Protein AF-A0A554LKV4-F1 (afdb_monomer_lite)

Radius of gyration: 14.92 Å; chains: 1; bounding box: 38×39×37 Å

pLDDT: mean 84.73, std 14.71, range [45.0, 98.06]

Sequence (125 aa):
IDLHVGLGTFLPVTEENLSKNKLHYENFSVSKKTIEKILETKKNGGRIIAVGTTTVRALESSAEKILSNKNSDIHSKTEIFIQPGFEFKIVDGLITNFHLPKSSLMMLVAAFLQFKGEKDGQKNC

InterPro domains:
  IPR003699 S-adenosylmethionine:tRNA ribosyltransferase-isomerase, QueA [PF02547] (1-114)
  IPR003699 S-adenosylmethionine:tRNA ribosyltransferase-isomerase, QueA [PTHR30307] (1-114)
  IPR036100 S-adenosylmethionine:tRNA ribosyltransferase-isomerase, QueA superfamily [SSF111337] (1-116)
  IPR042118 QueA, domain 1 [G3DSA:3.40.1780.10] (1-124)

Secondary structure (DSSP, 8-state):
-EEE--GGGGSPPPHHHHHTT-PPPEEEEE-HHHHHHHHHHHHTT---EEESHHHHHHHHHTHHHHHTT-SS-EEEEE-----TT---SS-SEEE-----TT-HHHHHHHHHHHHHHHHHHHHT-

Foldseek 3Di:
DAKDDDPQVPDDQDPVCVVVLWHGKIKDKDFLVNLVVLVVCVVVVHFAEAEEPVSQQVCQVCVVVSVVNPNGMDIDIGRHQAAAPDDRRRHPHYHYDDDDPPDSVVRNVVNNVNNVVVVVVVVVD

Structure (mmCIF, N/CA/C/O backbone):
data_AF-A0A554LKV4-F1
#
_entry.id   AF-A0A554LKV4-F1
#
loop_
_atom_site.group_PDB
_atom_site.id
_atom_site.type_symbol
_atom_site.label_atom_id
_atom_site.label_alt_id
_atom_site.label_comp_id
_atom_site.label_asym_id
_atom_site.label_entity_id
_atom_site.label_seq_id
_atom_site.pdbx_PDB_ins_code
_atom_site.Cartn_x
_atom_site.Cartn_y
_atom_site.Cartn_z
_atom_site.occupancy
_atom_site.B_iso_or_equiv
_atom_site.auth_seq_id
_atom_site.auth_comp_id
_atom_site.auth_asym_id
_atom_site.auth_atom_id
_atom_site.pdbx_PDB_model_num
ATOM 1 N N . ILE A 1 1 ? -3.994 9.942 1.694 1.00 80.25 1 ILE A N 1
ATOM 2 C CA . ILE A 1 1 ? -2.626 9.383 1.744 1.00 80.25 1 ILE A CA 1
ATOM 3 C C . ILE A 1 1 ? -1.819 10.340 0.935 1.00 80.25 1 ILE A C 1
ATOM 5 O O . ILE A 1 1 ? -2.166 10.544 -0.223 1.00 80.25 1 ILE A O 1
ATOM 9 N N . ASP A 1 2 ? -0.822 10.935 1.562 1.00 85.19 2 ASP A N 1
ATOM 10 C CA . ASP A 1 2 ? -0.067 11.997 0.928 1.00 85.19 2 ASP A CA 1
ATOM 11 C C . ASP A 1 2 ? 1.334 11.476 0.657 1.00 85.19 2 ASP A C 1
ATOM 13 O O . ASP A 1 2 ? 1.971 10.855 1.511 1.00 85.19 2 ASP A O 1
ATOM 17 N N . LEU A 1 3 ? 1.784 11.666 -0.577 1.00 75.25 3 LEU A N 1
ATOM 18 C CA . LEU A 1 3 ? 3.117 11.288 -1.006 1.00 75.25 3 LEU A CA 1
ATOM 19 C C . LEU A 1 3 ? 4.011 12.519 -0.916 1.00 75.25 3 LEU A C 1
ATOM 21 O O . LEU A 1 3 ? 3.780 13.519 -1.592 1.00 75.25 3 LEU A O 1
ATOM 25 N N . HIS A 1 4 ? 5.054 12.426 -0.105 1.00 68.75 4 HIS A N 1
ATOM 26 C CA . HIS A 1 4 ? 6.115 13.416 -0.048 1.00 68.75 4 HIS A CA 1
ATOM 27 C C . HIS A 1 4 ? 7.237 12.951 -0.976 1.00 68.75 4 HIS A C 1
ATOM 29 O O . HIS A 1 4 ? 8.124 12.182 -0.599 1.00 68.75 4 HIS A O 1
ATOM 35 N N . VAL A 1 5 ? 7.164 13.389 -2.230 1.00 57.31 5 VAL A N 1
ATOM 36 C CA . VAL A 1 5 ? 8.181 13.066 -3.231 1.00 57.31 5 VAL A CA 1
ATOM 37 C C . VAL A 1 5 ? 9.494 13.779 -2.903 1.00 57.31 5 VAL A C 1
ATOM 39 O O . VAL A 1 5 ? 9.521 14.980 -2.643 1.00 57.31 5 VAL A O 1
ATOM 42 N N . GLY A 1 6 ? 10.586 13.015 -2.879 1.00 54.69 6 GLY A N 1
ATOM 43 C CA . GLY A 1 6 ? 11.951 13.541 -2.833 1.00 54.69 6 GLY A CA 1
ATOM 44 C C . GLY A 1 6 ? 12.582 13.492 -4.225 1.00 54.69 6 GLY A C 1
ATOM 45 O O . GLY A 1 6 ? 12.026 12.891 -5.141 1.00 54.69 6 GLY A O 1
ATOM 46 N N . LEU A 1 7 ? 13.778 14.063 -4.394 1.00 50.22 7 LEU A N 1
ATOM 47 C CA . LEU A 1 7 ? 14.495 14.070 -5.685 1.00 50.22 7 LEU A CA 1
ATOM 48 C C . LEU A 1 7 ? 14.690 12.661 -6.293 1.00 50.22 7 LEU A C 1
ATOM 50 O O . LEU A 1 7 ? 14.770 12.522 -7.509 1.00 50.22 7 LEU A O 1
ATOM 54 N N . GLY A 1 8 ? 14.709 11.611 -5.463 1.00 52.03 8 GLY A N 1
ATOM 55 C CA . GLY A 1 8 ? 14.848 10.217 -5.897 1.00 52.03 8 GLY A CA 1
ATOM 56 C C . GLY A 1 8 ? 13.624 9.610 -6.593 1.00 52.03 8 GLY A C 1
ATOM 57 O O . GLY A 1 8 ? 13.760 8.573 -7.232 1.00 52.03 8 GLY A O 1
ATOM 58 N N . THR A 1 9 ? 12.443 10.232 -6.512 1.00 50.00 9 THR A N 1
ATOM 59 C CA . THR A 1 9 ? 11.204 9.700 -7.113 1.00 50.00 9 THR A CA 1
ATOM 60 C C . THR A 1 9 ? 11.203 9.778 -8.649 1.00 50.00 9 THR A C 1
ATOM 62 O O . THR A 1 9 ? 10.470 9.039 -9.298 1.00 50.00 9 THR A O 1
ATOM 65 N N . PHE A 1 10 ? 12.052 10.623 -9.243 1.00 54.34 10 PHE A N 1
ATOM 66 C CA . PHE A 1 10 ? 12.185 10.767 -10.700 1.00 54.34 10 PHE A CA 1
ATOM 67 C C . PHE A 1 10 ? 13.381 10.013 -11.288 1.00 54.34 10 PHE A C 1
ATOM 69 O O . PHE A 1 10 ? 13.627 10.095 -12.491 1.00 54.34 10 PHE A O 1
ATOM 76 N N . LEU A 1 11 ? 14.147 9.301 -10.457 1.00 56.09 11 LEU A N 1
ATOM 77 C CA . LEU A 1 11 ? 15.281 8.533 -10.948 1.00 56.09 11 LEU A CA 1
ATOM 78 C C . LEU A 1 11 ? 14.782 7.288 -11.701 1.00 56.09 11 LEU A C 1
ATOM 80 O O . LEU A 1 11 ? 13.885 6.591 -11.213 1.00 56.09 11 LEU A O 1
ATOM 84 N N . PRO A 1 12 ? 15.330 7.004 -12.895 1.00 54.59 12 PRO A N 1
ATOM 85 C CA . PRO A 1 12 ? 14.959 5.821 -13.654 1.00 54.59 12 PRO A CA 1
ATOM 86 C C . PRO A 1 12 ? 15.335 4.556 -12.878 1.00 54.59 12 PRO A C 1
ATOM 88 O O . PRO A 1 12 ? 16.409 4.469 -12.286 1.00 54.59 12 PRO A O 1
ATOM 91 N N . VAL A 1 13 ? 14.455 3.555 -12.914 1.00 60.25 13 VAL A N 1
ATOM 92 C CA . VAL A 1 13 ? 14.740 2.234 -12.342 1.00 60.25 13 VAL A CA 1
ATOM 93 C C . VAL A 1 13 ? 15.905 1.609 -13.110 1.00 60.25 13 VAL A C 1
ATOM 95 O O . VAL A 1 13 ? 15.821 1.432 -14.323 1.00 60.25 13 VAL A O 1
ATOM 98 N N . THR A 1 14 ? 16.980 1.267 -12.402 1.00 63.03 14 THR A N 1
ATOM 99 C CA . THR A 1 14 ? 18.166 0.621 -12.985 1.00 63.03 14 THR A CA 1
ATOM 100 C C . THR A 1 14 ? 18.077 -0.909 -12.898 1.00 63.03 14 THR A C 1
ATOM 102 O O . THR A 1 14 ? 17.342 -1.453 -12.069 1.00 63.03 14 THR A O 1
ATOM 105 N N . GLU A 1 15 ? 18.858 -1.638 -13.705 1.00 60.00 15 GLU A N 1
ATOM 106 C CA . GLU A 1 15 ? 19.007 -3.102 -13.562 1.00 60.00 15 GLU A CA 1
ATOM 107 C C . GLU A 1 15 ? 19.516 -3.500 -12.164 1.00 60.00 15 GLU A C 1
ATOM 109 O O . GLU A 1 15 ? 19.153 -4.547 -11.621 1.00 60.00 15 GLU A O 1
ATOM 114 N N . GLU A 1 16 ? 20.295 -2.628 -11.523 1.00 56.97 16 GLU A N 1
ATOM 115 C CA . GLU A 1 16 ? 20.756 -2.811 -10.148 1.00 56.97 16 GLU A CA 1
ATOM 116 C C . GLU A 1 16 ? 19.595 -2.739 -9.135 1.00 56.97 16 GLU A C 1
ATOM 118 O O . GLU A 1 16 ? 19.551 -3.511 -8.176 1.00 56.97 16 GLU A O 1
ATOM 123 N N . ASN A 1 17 ? 18.601 -1.870 -9.363 1.00 58.88 17 ASN A N 1
ATOM 124 C CA . ASN A 1 17 ? 17.395 -1.797 -8.527 1.00 58.88 17 ASN A CA 1
ATOM 125 C C . ASN A 1 17 ? 16.540 -3.064 -8.631 1.00 58.88 17 ASN A C 1
ATOM 127 O O . ASN A 1 17 ? 15.997 -3.526 -7.623 1.00 58.88 17 ASN A O 1
ATOM 131 N N . LEU A 1 18 ? 16.434 -3.620 -9.841 1.00 62.34 18 LEU A N 1
ATOM 132 C CA . LEU A 1 18 ? 15.689 -4.849 -10.109 1.00 62.34 18 LEU A CA 1
ATOM 133 C C . LEU A 1 18 ? 16.394 -6.067 -9.501 1.00 62.34 18 LEU A C 1
ATOM 135 O O . LEU A 1 18 ? 15.757 -6.851 -8.807 1.00 62.34 18 LEU A O 1
ATOM 139 N N . SER A 1 19 ? 17.712 -6.191 -9.677 1.00 59.97 19 SER A N 1
ATOM 140 C CA . SER A 1 19 ? 18.492 -7.301 -9.104 1.00 59.97 19 SER A CA 1
ATOM 141 C C . SER A 1 19 ? 18.542 -7.282 -7.572 1.00 59.97 19 SER A C 1
ATOM 143 O O . SER A 1 19 ? 18.583 -8.340 -6.945 1.00 59.97 19 SER A O 1
ATOM 145 N N . LYS A 1 20 ? 18.490 -6.097 -6.948 1.00 60.88 20 LYS A N 1
ATOM 146 C CA . LYS A 1 20 ? 18.471 -5.943 -5.483 1.00 60.88 20 LYS A CA 1
ATOM 147 C C . LYS A 1 20 ? 17.069 -5.928 -4.870 1.00 60.88 20 LYS A C 1
ATOM 149 O O . LYS A 1 20 ? 16.971 -5.794 -3.651 1.00 60.88 20 LYS A O 1
ATOM 154 N N . ASN A 1 21 ? 16.001 -6.039 -5.669 1.00 64.94 21 ASN A N 1
ATOM 155 C CA . ASN A 1 21 ? 14.609 -5.902 -5.218 1.00 64.94 21 ASN A CA 1
ATOM 156 C C . ASN A 1 21 ? 14.374 -4.626 -4.383 1.00 64.94 21 ASN A C 1
ATOM 158 O O . ASN A 1 21 ? 13.671 -4.652 -3.372 1.00 64.94 21 ASN A O 1
ATOM 162 N N . LYS A 1 22 ? 14.999 -3.503 -4.762 1.00 62.28 22 LYS A N 1
ATOM 163 C CA . LYS A 1 22 ? 14.883 -2.228 -4.037 1.00 62.28 22 LYS A CA 1
ATOM 164 C C . LYS A 1 22 ? 14.619 -1.081 -4.994 1.00 62.28 22 LYS A C 1
ATOM 166 O O . LYS A 1 22 ? 15.463 -0.728 -5.816 1.00 62.28 22 LYS A O 1
ATOM 171 N N . LEU A 1 23 ? 13.454 -0.466 -4.830 1.00 68.00 23 LEU A N 1
ATOM 172 C CA . LEU A 1 23 ? 13.095 0.781 -5.500 1.00 68.00 23 LEU A CA 1
ATOM 173 C C . LEU A 1 23 ? 13.613 1.986 -4.711 1.00 68.00 23 LEU A C 1
ATOM 175 O O . LEU A 1 23 ? 13.892 1.882 -3.515 1.00 68.00 23 LEU A O 1
ATOM 179 N N . HIS A 1 24 ? 13.694 3.142 -5.374 1.00 68.06 24 HIS A N 1
ATOM 180 C CA . HIS A 1 24 ? 13.924 4.412 -4.690 1.00 68.06 24 HIS A CA 1
ATOM 181 C C . HIS A 1 24 ? 12.902 4.602 -3.564 1.00 68.06 24 HIS A C 1
ATOM 183 O O . HIS A 1 24 ? 11.729 4.227 -3.692 1.00 68.06 24 HIS A O 1
ATOM 189 N N . TYR A 1 25 ? 13.376 5.154 -2.447 1.00 72.06 25 TYR A N 1
ATOM 190 C CA . TYR A 1 25 ? 12.525 5.397 -1.298 1.00 72.06 25 TYR A CA 1
ATOM 191 C C . TYR A 1 25 ? 11.516 6.499 -1.626 1.00 72.06 25 TYR A C 1
ATOM 193 O O . TYR A 1 25 ? 11.861 7.545 -2.174 1.00 72.06 25 TYR A O 1
ATOM 201 N N . GLU A 1 26 ? 10.264 6.269 -1.257 1.00 75.81 26 GLU A N 1
ATOM 202 C CA . GLU A 1 26 ? 9.209 7.275 -1.315 1.00 75.81 26 GLU A CA 1
ATOM 203 C C . GLU A 1 26 ? 8.757 7.586 0.108 1.00 75.81 26 GLU A C 1
ATOM 205 O O . GLU A 1 26 ? 8.446 6.665 0.870 1.00 75.81 26 GLU A O 1
ATOM 210 N N . ASN A 1 27 ? 8.725 8.866 0.486 1.00 86.25 27 ASN A N 1
ATOM 211 C CA . ASN A 1 27 ? 8.158 9.266 1.770 1.00 86.25 27 ASN A CA 1
ATOM 212 C C . ASN A 1 27 ? 6.650 9.423 1.615 1.00 86.25 27 ASN A C 1
ATOM 214 O O . ASN A 1 27 ? 6.176 10.001 0.643 1.00 86.25 27 ASN A O 1
ATOM 218 N N . PHE A 1 28 ? 5.888 8.940 2.583 1.00 91.06 28 PHE A N 1
ATOM 219 C CA . PHE A 1 28 ? 4.438 9.040 2.573 1.00 91.06 28 PHE A CA 1
ATOM 220 C C . PHE A 1 28 ? 3.900 9.295 3.976 1.00 91.06 28 PHE A C 1
ATOM 222 O O . PHE A 1 28 ? 4.549 9.002 4.989 1.00 91.06 28 PHE A O 1
ATOM 229 N N . SER A 1 29 ? 2.678 9.809 4.020 1.00 92.88 29 SER A N 1
ATOM 230 C CA . SER A 1 29 ? 1.885 9.904 5.229 1.00 92.88 29 SER A CA 1
ATOM 231 C C . SER A 1 29 ? 0.505 9.270 5.044 1.00 92.88 29 SER A C 1
ATOM 233 O O . SER A 1 29 ? -0.136 9.351 3.989 1.00 92.88 29 SER A O 1
ATOM 235 N N . VAL A 1 30 ? 0.038 8.597 6.092 1.00 93.94 30 VAL A N 1
ATOM 236 C CA . VAL A 1 30 ? -1.332 8.096 6.197 1.00 93.94 30 VAL A CA 1
ATOM 237 C C . VAL A 1 30 ? -1.941 8.742 7.428 1.00 93.94 30 VAL A C 1
ATOM 239 O O . VAL A 1 30 ? -1.519 8.464 8.549 1.00 93.94 30 VAL A O 1
ATOM 242 N N . SER A 1 31 ? -2.918 9.621 7.218 1.00 94.81 31 SER A N 1
ATOM 243 C CA . SER A 1 31 ? -3.596 10.295 8.322 1.00 94.81 31 SER A CA 1
ATOM 244 C C . SER A 1 31 ? -4.409 9.313 9.160 1.00 94.81 31 SER A C 1
ATOM 246 O O . SER A 1 31 ? -4.993 8.365 8.625 1.00 94.81 31 SER A O 1
ATOM 248 N N . LYS A 1 32 ? -4.536 9.590 10.457 1.00 95.00 32 LYS A N 1
ATOM 249 C CA . LYS A 1 32 ? -5.371 8.845 11.405 1.00 95.00 32 LYS A CA 1
ATOM 250 C C . LYS A 1 32 ? -6.781 8.615 10.865 1.00 95.00 32 LYS A C 1
ATOM 252 O O . LYS A 1 32 ? -7.255 7.487 10.843 1.00 95.00 32 LYS A O 1
ATOM 257 N N . LYS A 1 33 ? -7.412 9.658 10.318 1.00 94.94 33 LYS A N 1
ATOM 258 C CA . LYS A 1 33 ? -8.748 9.573 9.703 1.00 94.94 33 LYS A CA 1
ATOM 259 C C . LYS A 1 33 ? -8.812 8.551 8.561 1.00 94.94 33 LYS A C 1
ATOM 261 O O . LYS A 1 33 ? -9.837 7.908 8.354 1.00 94.94 33 LYS A O 1
ATOM 266 N N . THR A 1 34 ? -7.737 8.416 7.783 1.00 95.19 34 THR A N 1
ATOM 267 C CA . THR A 1 34 ? -7.653 7.407 6.716 1.00 95.19 34 THR A CA 1
ATOM 268 C C . THR A 1 34 ? -7.513 6.005 7.308 1.00 95.19 34 THR A C 1
ATOM 270 O O . THR A 1 34 ? -8.186 5.088 6.846 1.00 95.19 34 THR A O 1
ATOM 273 N N . ILE A 1 35 ? -6.683 5.847 8.343 1.00 96.06 35 ILE A N 1
ATOM 274 C CA . ILE A 1 35 ? -6.484 4.578 9.062 1.00 96.06 35 ILE A CA 1
ATOM 275 C C . ILE A 1 35 ? -7.808 4.095 9.661 1.00 96.06 35 ILE A C 1
ATOM 277 O O . ILE A 1 35 ? -8.207 2.960 9.415 1.00 96.06 35 ILE A O 1
ATOM 281 N N . GLU A 1 36 ? -8.526 4.970 10.365 1.00 95.25 36 GLU A N 1
ATOM 282 C CA . GLU A 1 36 ? -9.836 4.679 10.959 1.00 95.25 36 GLU A CA 1
ATOM 283 C C . GLU A 1 36 ? -10.828 4.180 9.906 1.00 95.25 36 GLU A C 1
ATOM 285 O O . GLU A 1 36 ? -11.430 3.123 10.082 1.00 95.25 36 GLU A O 1
ATOM 290 N N . LYS A 1 37 ? -10.926 4.868 8.761 1.00 96.38 37 LYS A N 1
ATOM 291 C CA . LYS A 1 37 ? -11.790 4.441 7.650 1.00 96.38 37 LYS A CA 1
ATOM 292 C C . LYS A 1 37 ? -11.395 3.086 7.072 1.00 96.38 37 LYS A C 1
ATOM 294 O O . LYS A 1 37 ? -12.276 2.306 6.715 1.00 96.38 37 LYS A O 1
ATOM 299 N N . ILE A 1 38 ? -10.098 2.799 6.948 1.00 96.44 38 ILE A N 1
ATOM 300 C CA . ILE A 1 38 ? -9.613 1.499 6.462 1.00 96.44 38 ILE A CA 1
ATOM 301 C C . ILE A 1 38 ? -10.038 0.391 7.427 1.00 96.44 38 ILE A C 1
ATOM 303 O O . ILE A 1 38 ? -10.587 -0.622 6.992 1.00 96.44 38 ILE A O 1
ATOM 307 N N . LEU A 1 39 ? -9.813 0.593 8.726 1.00 96.19 39 LEU A N 1
ATOM 308 C CA . LEU A 1 39 ? -10.152 -0.377 9.764 1.00 96.19 39 LEU A CA 1
ATOM 309 C C . LEU A 1 39 ? -11.659 -0.602 9.862 1.00 96.19 39 LEU A C 1
ATOM 311 O O . LEU A 1 39 ? -12.100 -1.748 9.888 1.00 96.19 39 LEU A O 1
ATOM 315 N N . GLU A 1 40 ? -12.450 0.470 9.853 1.00 96.62 40 GLU A N 1
ATOM 316 C CA . GLU A 1 40 ? -13.911 0.401 9.848 1.00 96.62 40 GLU A CA 1
ATOM 317 C C . GLU A 1 40 ? -14.429 -0.341 8.611 1.00 96.62 40 GLU A C 1
ATOM 319 O O . GLU A 1 40 ? -15.232 -1.266 8.728 1.00 96.62 40 GLU A O 1
ATOM 324 N N . THR A 1 41 ? -13.915 -0.002 7.425 1.00 97.38 41 THR A N 1
ATOM 325 C CA . THR A 1 41 ? -14.311 -0.664 6.175 1.00 97.38 41 THR A CA 1
ATOM 326 C C . THR A 1 41 ? -13.990 -2.156 6.220 1.00 97.38 41 THR A C 1
ATOM 328 O O . THR A 1 41 ? -14.849 -2.965 5.878 1.00 97.38 41 THR A O 1
ATOM 331 N N . LYS A 1 42 ? -12.794 -2.542 6.689 1.00 95.06 42 LYS A N 1
ATOM 332 C CA . LYS A 1 42 ? -12.418 -3.956 6.838 1.00 95.06 42 LYS A CA 1
ATOM 333 C C . LYS A 1 42 ? -13.273 -4.678 7.876 1.00 95.06 42 LYS A C 1
ATOM 335 O O . LYS A 1 42 ? -13.724 -5.788 7.607 1.00 95.06 42 LYS A O 1
ATOM 340 N N . LYS A 1 43 ? -13.541 -4.048 9.024 1.00 95.75 43 LYS A N 1
ATOM 341 C CA . LYS A 1 43 ? -14.420 -4.590 10.072 1.00 95.75 43 LYS A CA 1
ATOM 342 C C . LYS A 1 43 ? -15.824 -4.876 9.534 1.00 95.75 43 LYS A C 1
ATOM 344 O O . LYS A 1 43 ? -16.412 -5.892 9.884 1.00 95.75 43 LYS A O 1
ATOM 349 N N . ASN A 1 44 ? -16.324 -4.017 8.651 1.00 97.38 44 ASN A N 1
ATOM 350 C CA . ASN A 1 44 ? -17.636 -4.159 8.023 1.00 97.38 44 ASN A CA 1
ATOM 351 C C . ASN A 1 44 ? -17.632 -5.098 6.796 1.00 97.38 44 ASN A C 1
ATOM 353 O O . ASN A 1 44 ? -18.631 -5.173 6.086 1.00 97.38 44 ASN A O 1
ATOM 357 N N . GLY A 1 45 ? -16.521 -5.788 6.503 1.00 96.31 45 GLY A N 1
ATOM 358 C CA . GLY A 1 45 ? -16.398 -6.677 5.339 1.00 96.31 45 GLY A CA 1
ATOM 359 C C . GLY A 1 45 ? -16.339 -5.952 3.987 1.00 96.31 45 GLY A C 1
ATOM 360 O O . GLY A 1 45 ? -16.482 -6.578 2.937 1.00 96.31 45 GLY A O 1
ATOM 361 N N . GLY A 1 46 ? -16.137 -4.633 3.995 1.00 97.00 46 GLY A N 1
ATOM 362 C CA . GLY A 1 46 ? -15.970 -3.820 2.797 1.00 97.00 46 GLY A CA 1
ATOM 363 C C . GLY A 1 46 ? -14.608 -4.021 2.127 1.00 97.00 46 GLY A C 1
ATOM 364 O O . GLY A 1 46 ? -13.703 -4.663 2.659 1.00 97.00 46 GLY A O 1
ATOM 365 N N . ARG A 1 47 ? -14.450 -3.439 0.933 1.00 97.19 47 ARG A N 1
ATOM 366 C CA . ARG A 1 47 ? -13.221 -3.540 0.128 1.00 97.19 47 ARG A CA 1
ATOM 367 C C . ARG A 1 47 ? -12.431 -2.238 0.161 1.00 97.19 47 ARG A C 1
ATOM 369 O O . ARG A 1 47 ? -13.005 -1.170 -0.036 1.00 97.19 47 ARG A O 1
ATOM 376 N N . ILE A 1 48 ? -11.111 -2.338 0.303 1.00 98.06 48 ILE A N 1
ATOM 377 C CA . ILE A 1 48 ? -10.197 -1.203 0.129 1.00 98.06 48 ILE A CA 1
ATOM 378 C C . ILE A 1 48 ? -9.688 -1.180 -1.311 1.00 98.06 48 ILE A C 1
ATOM 380 O O . ILE A 1 48 ? -8.965 -2.081 -1.728 1.00 98.06 48 ILE A O 1
ATOM 384 N N . ILE A 1 49 ? -10.046 -0.151 -2.079 1.00 97.94 49 ILE A N 1
ATOM 385 C CA . ILE A 1 49 ? -9.594 0.005 -3.467 1.00 97.94 49 ILE A CA 1
ATOM 386 C C . ILE A 1 49 ? -8.509 1.080 -3.512 1.00 97.94 49 ILE A C 1
ATOM 388 O O . ILE A 1 49 ? -8.776 2.252 -3.251 1.00 97.94 49 ILE A O 1
ATOM 392 N N . ALA A 1 50 ? -7.283 0.681 -3.839 1.00 97.06 50 ALA A N 1
ATOM 393 C CA . ALA A 1 50 ? -6.177 1.600 -4.048 1.00 97.06 50 ALA A CA 1
ATOM 394 C C . ALA A 1 50 ? -6.231 2.187 -5.462 1.00 97.06 50 ALA A C 1
ATOM 396 O O . ALA A 1 50 ? -6.379 1.464 -6.449 1.00 97.06 50 ALA A O 1
ATOM 397 N N . VAL A 1 51 ? -6.060 3.504 -5.553 1.00 96.88 51 VAL A N 1
ATOM 398 C CA . VAL A 1 51 ? -5.926 4.220 -6.825 1.00 96.88 51 VAL A CA 1
ATOM 399 C C . VAL A 1 51 ? -4.463 4.624 -6.986 1.00 96.88 51 VAL A C 1
ATOM 401 O O . VAL A 1 51 ? -3.957 5.448 -6.227 1.00 96.88 51 VAL A O 1
ATOM 404 N N . GLY A 1 52 ? -3.773 4.006 -7.941 1.00 92.69 52 GLY A N 1
ATOM 405 C CA . GLY A 1 52 ? -2.339 4.158 -8.180 1.00 92.69 52 GLY A CA 1
ATOM 406 C C . GLY A 1 52 ? -1.473 3.126 -7.450 1.00 92.69 52 GLY A C 1
ATOM 407 O O . GLY A 1 52 ? -1.762 2.697 -6.334 1.00 92.69 52 GLY A O 1
ATOM 408 N N . THR A 1 53 ? -0.360 2.741 -8.077 1.00 92.50 53 THR A N 1
ATOM 409 C CA . THR A 1 53 ? 0.621 1.790 -7.519 1.00 92.50 53 THR A CA 1
ATOM 410 C C . THR A 1 53 ? 1.358 2.350 -6.304 1.00 92.50 53 THR A C 1
ATOM 412 O O . THR A 1 53 ? 1.655 1.607 -5.372 1.00 92.50 53 THR A O 1
ATOM 415 N N . THR A 1 54 ? 1.602 3.658 -6.254 1.00 90.25 54 THR A N 1
ATOM 416 C CA . THR A 1 54 ? 2.222 4.296 -5.086 1.00 90.25 54 THR A CA 1
ATOM 417 C C . THR A 1 54 ? 1.333 4.202 -3.845 1.00 90.25 54 THR A C 1
ATOM 419 O O . THR A 1 54 ? 1.817 3.893 -2.757 1.00 90.25 54 THR A O 1
ATOM 422 N N . THR A 1 55 ? 0.017 4.357 -4.014 1.00 93.81 55 THR A N 1
ATOM 423 C CA . THR A 1 55 ? -0.975 4.138 -2.950 1.00 93.81 55 THR A CA 1
ATOM 424 C C . THR A 1 55 ? -0.892 2.719 -2.398 1.00 93.81 55 THR A C 1
ATOM 426 O O . THR A 1 55 ? -0.884 2.532 -1.181 1.00 93.81 55 THR A O 1
ATOM 429 N N . VAL A 1 56 ? -0.771 1.721 -3.282 1.00 95.75 56 VAL A N 1
ATOM 430 C CA . VAL A 1 56 ? -0.582 0.318 -2.884 1.00 95.75 56 VAL A CA 1
ATOM 431 C C . VAL A 1 56 ? 0.681 0.167 -2.046 1.00 95.75 56 VAL A C 1
ATOM 433 O O . VAL A 1 56 ? 0.615 -0.346 -0.933 1.00 95.75 56 VAL A O 1
ATOM 436 N N . ARG A 1 57 ? 1.826 0.654 -2.541 1.00 94.06 57 ARG A N 1
ATOM 437 C CA . ARG A 1 57 ? 3.109 0.531 -1.836 1.00 94.06 57 ARG A CA 1
ATOM 438 C C . ARG A 1 57 ? 3.057 1.172 -0.453 1.00 94.06 57 ARG A C 1
ATOM 440 O O . ARG A 1 57 ? 3.509 0.551 0.505 1.00 94.06 57 ARG A O 1
ATOM 447 N N . ALA A 1 58 ? 2.488 2.370 -0.329 1.00 93.25 58 ALA A N 1
ATOM 448 C CA . ALA A 1 58 ? 2.351 3.070 0.947 1.00 93.25 58 ALA A CA 1
ATOM 449 C C . ALA A 1 58 ? 1.495 2.281 1.955 1.00 93.25 58 ALA A C 1
ATOM 451 O O . ALA A 1 58 ? 1.911 2.074 3.100 1.00 93.25 58 ALA A O 1
ATOM 452 N N . LEU A 1 59 ? 0.325 1.799 1.524 1.00 95.56 59 LEU A N 1
ATOM 453 C CA . LEU A 1 59 ? -0.585 1.028 2.371 1.00 95.56 59 LEU A CA 1
ATOM 45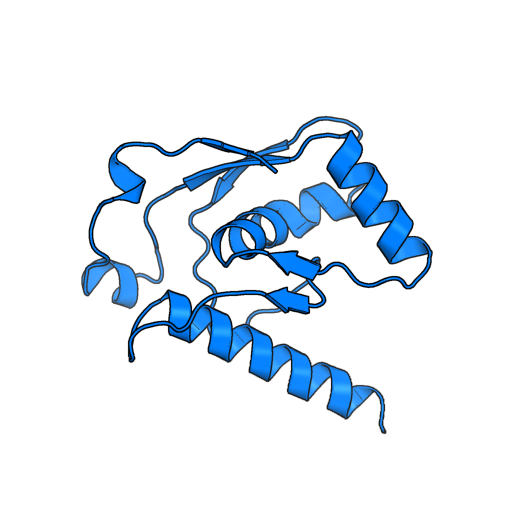4 C C . LEU A 1 59 ? 0.015 -0.310 2.796 1.00 95.56 59 LEU A C 1
ATOM 456 O O . LEU A 1 59 ? 0.040 -0.609 3.985 1.00 95.56 59 LEU A O 1
ATOM 460 N N . GLU A 1 60 ? 0.558 -1.083 1.858 1.00 96.31 60 GLU A N 1
ATOM 461 C CA . GLU A 1 60 ? 1.121 -2.401 2.168 1.00 96.31 60 GLU A CA 1
ATOM 462 C C . GLU A 1 60 ? 2.411 -2.297 2.996 1.00 96.31 60 GLU A C 1
ATOM 464 O O . GLU A 1 60 ? 2.624 -3.080 3.918 1.00 96.31 60 GLU A O 1
ATOM 469 N N . SER A 1 61 ? 3.229 -1.258 2.787 1.00 94.44 61 SER A N 1
ATOM 470 C CA . SER A 1 61 ? 4.414 -1.009 3.634 1.00 94.44 61 SER A CA 1
ATOM 471 C C . SER A 1 61 ? 4.066 -0.637 5.072 1.00 94.44 61 SER A C 1
ATOM 473 O O . SER A 1 61 ? 4.899 -0.757 5.969 1.00 94.44 61 SER A O 1
ATOM 475 N N . SER A 1 62 ? 2.856 -0.128 5.297 1.00 94.62 62 SER A N 1
ATOM 476 C CA . SER A 1 62 ? 2.361 0.254 6.617 1.00 94.62 62 SER A CA 1
ATOM 477 C C . SER A 1 62 ? 1.272 -0.684 7.135 1.00 94.62 62 SER A C 1
ATOM 479 O O . SER A 1 62 ? 0.683 -0.381 8.169 1.00 94.62 62 SER A O 1
ATOM 481 N N . ALA A 1 63 ? 1.057 -1.839 6.493 1.00 95.56 63 ALA A N 1
ATOM 482 C CA . ALA A 1 63 ? -0.040 -2.752 6.798 1.00 95.56 63 ALA A CA 1
ATOM 483 C C . ALA A 1 63 ? -0.100 -3.131 8.281 1.00 95.56 63 ALA A C 1
ATOM 485 O O . ALA A 1 63 ? -1.116 -2.899 8.925 1.00 95.56 63 ALA A O 1
ATOM 486 N N . GLU A 1 64 ? 1.009 -3.604 8.853 1.00 94.12 64 GLU A N 1
ATOM 487 C CA . GLU A 1 64 ? 1.071 -3.976 10.274 1.00 94.12 64 GLU A CA 1
ATOM 488 C C . GLU A 1 64 ? 0.753 -2.798 11.198 1.00 94.12 64 GLU A C 1
ATOM 490 O O . GLU A 1 64 ? 0.011 -2.936 12.164 1.00 94.12 64 GLU A O 1
ATOM 495 N N . LYS A 1 65 ? 1.266 -1.606 10.870 1.00 94.12 65 LYS A N 1
ATOM 496 C CA . LYS A 1 65 ? 1.017 -0.381 11.643 1.00 94.12 65 LYS A CA 1
ATOM 497 C C . LYS A 1 65 ? -0.450 0.056 11.558 1.00 94.12 65 LYS A C 1
ATOM 499 O O . LYS A 1 65 ? -0.966 0.614 12.518 1.00 94.12 65 LYS A O 1
ATOM 504 N N . ILE A 1 66 ? -1.096 -0.152 10.413 1.00 94.62 66 ILE A N 1
ATOM 505 C CA . ILE A 1 66 ? -2.517 0.141 10.210 1.00 94.62 66 ILE A CA 1
ATOM 506 C C . ILE A 1 66 ? -3.357 -0.875 10.993 1.00 94.62 66 ILE A C 1
ATOM 508 O O . ILE A 1 66 ? -4.202 -0.474 11.789 1.00 94.62 66 ILE A O 1
ATOM 512 N N . LEU A 1 67 ? -3.092 -2.175 10.814 1.00 94.31 67 LEU A N 1
ATOM 513 C CA . LEU A 1 67 ? -3.848 -3.277 11.420 1.00 94.31 67 LEU A CA 1
ATOM 514 C C . LEU A 1 67 ? -3.698 -3.346 12.943 1.00 94.31 67 LEU A C 1
ATOM 516 O O . LEU A 1 67 ? -4.654 -3.701 13.625 1.00 94.31 67 LEU A O 1
ATOM 520 N N . SER A 1 68 ? -2.557 -2.926 13.497 1.00 93.00 68 SER A N 1
ATOM 521 C CA . SER A 1 68 ? -2.349 -2.811 14.946 1.00 93.00 68 SER A CA 1
ATOM 522 C C . SER A 1 68 ? -3.070 -1.608 15.583 1.00 93.00 68 SER A C 1
ATOM 524 O O . SER A 1 68 ? -2.734 -1.225 16.701 1.00 93.00 68 SER A O 1
ATOM 526 N N . ASN A 1 69 ? -4.004 -0.974 14.864 1.00 78.81 69 ASN A N 1
ATOM 527 C CA . ASN A 1 69 ? -4.809 0.170 15.290 1.00 78.81 69 ASN A CA 1
ATOM 528 C C . ASN A 1 69 ? -3.990 1.353 15.840 1.00 78.81 69 ASN A C 1
ATOM 530 O O . ASN A 1 69 ? -4.091 1.737 17.009 1.00 78.81 69 ASN A O 1
ATOM 534 N N . LYS A 1 70 ? -3.152 1.957 14.988 1.00 69.88 70 LYS A N 1
ATOM 535 C CA . LYS A 1 70 ? -2.455 3.195 15.351 1.00 69.88 70 LYS A CA 1
ATOM 536 C C . LYS A 1 70 ? -3.414 4.385 15.363 1.00 69.88 70 LYS A C 1
ATOM 538 O O . LYS A 1 70 ? -3.775 4.922 14.324 1.00 69.88 70 LYS A O 1
ATOM 543 N N . ASN A 1 71 ? -3.736 4.854 16.566 1.00 79.38 71 ASN A N 1
ATOM 544 C CA . ASN A 1 71 ? -4.526 6.061 16.844 1.00 79.38 71 ASN A CA 1
ATOM 545 C C . ASN A 1 71 ? -3.799 7.389 16.518 1.00 79.38 7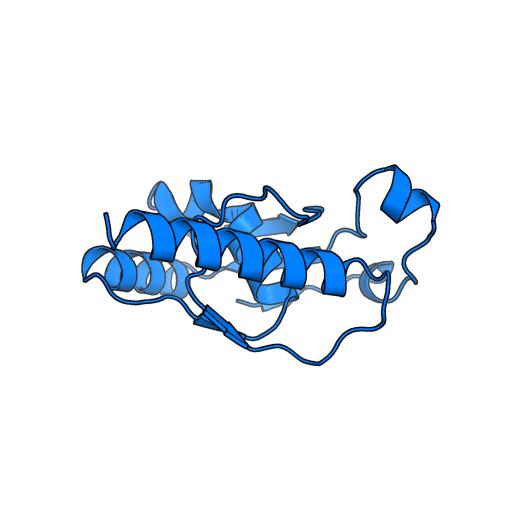1 ASN A C 1
ATOM 547 O O . ASN A 1 71 ? -4.110 8.424 17.115 1.00 79.38 71 ASN A O 1
ATOM 551 N N . SER A 1 72 ? -2.834 7.375 15.597 1.00 90.12 72 SER A N 1
ATOM 552 C CA . SER A 1 72 ? -2.004 8.517 15.205 1.00 90.12 72 SER A CA 1
ATOM 553 C C . SER A 1 72 ? -1.673 8.465 13.715 1.00 90.12 72 SER A C 1
ATOM 555 O O . SER A 1 72 ? -1.699 7.394 13.107 1.00 90.12 72 SER A O 1
ATOM 557 N N . ASP A 1 73 ? -1.284 9.605 13.149 1.00 92.56 73 ASP A N 1
ATOM 558 C CA . ASP A 1 73 ? -0.758 9.662 11.787 1.00 92.56 73 ASP A CA 1
ATOM 559 C C . ASP A 1 73 ? 0.475 8.755 11.641 1.00 92.56 73 ASP A C 1
ATOM 561 O O . ASP A 1 73 ? 1.292 8.603 12.557 1.00 92.56 73 ASP A O 1
ATOM 565 N N . ILE A 1 74 ? 0.606 8.127 10.474 1.00 92.81 74 ILE A N 1
ATOM 566 C CA . ILE A 1 74 ? 1.792 7.362 10.095 1.00 92.81 74 ILE A CA 1
ATOM 567 C C . ILE A 1 74 ? 2.593 8.218 9.132 1.00 92.81 74 ILE A C 1
ATOM 569 O O . ILE A 1 74 ? 2.137 8.469 8.026 1.00 92.81 74 ILE A O 1
ATOM 573 N N . HIS A 1 75 ? 3.814 8.575 9.518 1.00 92.06 75 HIS A N 1
ATOM 574 C CA . HIS A 1 75 ? 4.832 9.084 8.603 1.00 92.06 75 HIS A CA 1
ATOM 575 C C . HIS A 1 75 ? 5.880 7.990 8.396 1.00 92.06 75 HIS A C 1
ATOM 577 O O . HIS A 1 75 ? 6.388 7.388 9.351 1.00 92.06 75 HIS A O 1
ATOM 583 N N . SER A 1 76 ? 6.160 7.644 7.145 1.00 89.94 76 SER A N 1
ATOM 584 C CA . SER A 1 76 ? 7.120 6.590 6.827 1.00 89.94 76 SER A CA 1
ATOM 585 C C . SER A 1 76 ? 7.712 6.752 5.444 1.00 89.94 76 SER A C 1
ATOM 587 O O . SER A 1 76 ? 7.264 7.560 4.638 1.00 89.94 76 SER A O 1
ATOM 589 N N . LYS A 1 77 ? 8.731 5.939 5.189 1.00 89.44 77 LYS A N 1
ATOM 590 C CA . LYS A 1 77 ? 9.264 5.711 3.858 1.00 89.44 77 LYS A CA 1
ATOM 591 C C . LYS A 1 77 ? 8.945 4.293 3.414 1.00 89.44 77 LYS A C 1
ATOM 593 O O . LYS A 1 77 ? 8.889 3.385 4.245 1.00 89.44 77 LYS A O 1
ATOM 598 N N . THR A 1 78 ? 8.745 4.106 2.119 1.00 86.81 78 THR A N 1
ATOM 599 C CA . THR A 1 78 ? 8.632 2.782 1.511 1.00 86.81 78 THR A CA 1
ATOM 600 C C . THR A 1 78 ? 9.757 2.553 0.517 1.00 86.81 78 THR A C 1
ATOM 602 O O . THR A 1 78 ? 10.013 3.372 -0.360 1.00 86.81 78 THR A O 1
ATOM 605 N N . GLU A 1 79 ? 10.412 1.408 0.663 1.00 86.31 79 GLU A N 1
ATOM 606 C CA . GLU A 1 79 ? 11.344 0.832 -0.311 1.00 86.31 79 GLU A CA 1
ATOM 607 C C . GLU A 1 79 ? 10.790 -0.505 -0.834 1.00 86.31 79 GLU A C 1
ATOM 609 O O . GLU A 1 79 ? 11.500 -1.255 -1.498 1.00 86.31 79 GLU A O 1
ATOM 614 N N . ILE A 1 80 ? 9.516 -0.815 -0.532 1.00 88.69 80 ILE A N 1
ATOM 615 C CA . ILE A 1 80 ? 8.935 -2.128 -0.810 1.00 88.69 80 ILE A CA 1
ATOM 616 C C . ILE A 1 80 ? 8.945 -2.392 -2.312 1.00 88.69 80 ILE A C 1
ATOM 618 O O . ILE A 1 80 ? 8.549 -1.530 -3.112 1.00 88.69 80 ILE A O 1
ATOM 622 N N . PHE A 1 81 ? 9.397 -3.586 -2.672 1.00 89.06 81 PHE A N 1
ATOM 623 C CA . PHE A 1 81 ? 9.332 -4.123 -4.017 1.00 89.06 81 PHE A CA 1
ATOM 624 C C . PHE A 1 81 ? 8.290 -5.236 -4.030 1.00 89.06 81 PHE A C 1
ATOM 626 O O . PHE A 1 81 ? 8.446 -6.252 -3.355 1.00 89.06 81 PHE A O 1
ATOM 633 N N . ILE A 1 82 ? 7.192 -4.996 -4.742 1.00 91.75 82 ILE A N 1
ATOM 634 C CA . ILE A 1 82 ? 6.060 -5.919 -4.812 1.00 91.75 82 ILE A CA 1
ATOM 635 C C . ILE A 1 82 ? 6.212 -6.739 -6.089 1.00 91.75 82 ILE A C 1
ATOM 637 O O . ILE A 1 82 ? 6.268 -6.184 -7.185 1.00 91.75 82 ILE A O 1
ATOM 641 N N . GLN A 1 83 ? 6.272 -8.054 -5.926 1.00 92.38 83 GLN A N 1
ATOM 642 C CA . GLN A 1 83 ? 6.449 -9.034 -6.993 1.00 92.38 83 GLN A CA 1
ATOM 643 C C . GLN A 1 83 ? 5.568 -10.265 -6.727 1.00 92.38 83 GLN A C 1
ATOM 645 O O . GLN A 1 83 ? 5.059 -10.392 -5.611 1.00 92.38 83 GLN A O 1
ATOM 650 N N . PRO A 1 84 ? 5.345 -11.145 -7.720 1.00 93.44 84 PRO A N 1
ATOM 651 C CA . PRO A 1 84 ? 4.583 -12.382 -7.535 1.00 93.44 84 PRO A CA 1
ATOM 652 C C . PRO A 1 84 ? 4.965 -13.141 -6.253 1.00 93.44 84 PRO A C 1
ATOM 654 O O . PRO A 1 84 ? 6.141 -13.213 -5.896 1.00 93.44 84 PRO A O 1
ATOM 657 N N . GLY A 1 85 ? 3.959 -13.657 -5.544 1.00 92.06 85 GLY A N 1
ATOM 658 C CA . GLY A 1 85 ? 4.078 -14.225 -4.194 1.00 92.06 85 GLY A CA 1
ATOM 659 C C . GLY A 1 85 ? 3.935 -13.217 -3.043 1.00 92.06 85 GLY A C 1
ATOM 660 O O . GLY A 1 85 ? 4.036 -13.604 -1.881 1.00 92.06 85 GLY A O 1
ATOM 661 N N . PHE A 1 86 ? 3.705 -11.931 -3.327 1.00 95.06 86 PHE A N 1
ATOM 662 C CA . PHE A 1 86 ? 3.449 -10.926 -2.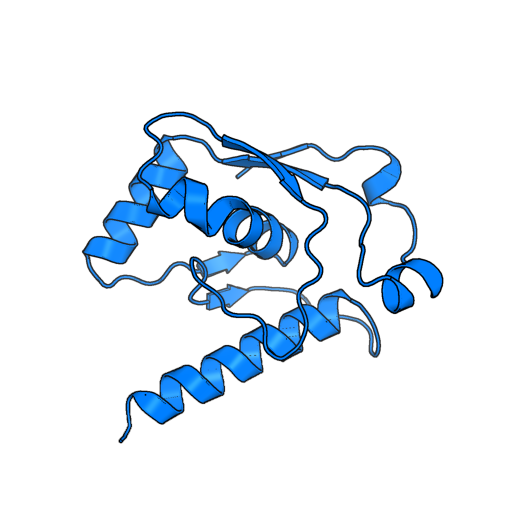293 1.00 95.06 86 PHE A CA 1
ATOM 663 C C . PHE A 1 86 ? 2.047 -11.068 -1.679 1.00 95.06 86 PHE A C 1
ATOM 665 O O . PHE A 1 86 ? 1.045 -11.101 -2.394 1.00 95.06 86 PHE A O 1
ATOM 672 N N . GLU A 1 87 ? 1.970 -11.072 -0.348 1.00 94.94 87 GLU A N 1
ATOM 673 C CA . GLU A 1 87 ? 0.707 -11.127 0.389 1.00 94.94 87 GLU A CA 1
ATOM 674 C C . GLU A 1 87 ? 0.163 -9.714 0.657 1.00 94.94 87 GLU A C 1
ATOM 676 O O . GLU A 1 87 ? 0.736 -8.944 1.431 1.00 94.94 87 GLU A O 1
ATOM 681 N N . PHE A 1 88 ? -0.967 -9.374 0.033 1.00 96.75 88 PHE A N 1
ATOM 682 C CA . PHE A 1 88 ? -1.632 -8.087 0.242 1.00 96.75 88 PHE A CA 1
ATOM 683 C C . PHE A 1 88 ? -2.542 -8.145 1.468 1.00 96.75 88 PHE A C 1
ATOM 685 O O . PHE A 1 88 ? -3.480 -8.943 1.536 1.00 96.75 88 PHE A O 1
ATOM 692 N N . LYS A 1 89 ? -2.302 -7.252 2.428 1.00 96.75 89 LYS A N 1
ATOM 693 C CA . LYS A 1 89 ? -3.015 -7.216 3.713 1.00 96.75 89 LYS A CA 1
ATOM 694 C C . LYS A 1 89 ? -4.077 -6.127 3.746 1.00 96.75 89 LYS A C 1
ATOM 696 O O . LYS A 1 89 ? -5.141 -6.291 4.356 1.00 96.75 89 LYS A O 1
ATOM 701 N N . ILE A 1 90 ? -3.810 -5.001 3.086 1.00 97.06 90 ILE A N 1
ATOM 702 C CA . ILE A 1 90 ? -4.695 -3.839 3.113 1.00 97.06 90 ILE A CA 1
ATOM 703 C C . ILE A 1 90 ? -5.570 -3.781 1.869 1.00 97.06 90 ILE A C 1
ATOM 705 O O . ILE A 1 90 ? -6.787 -3.659 2.005 1.00 97.06 90 ILE A O 1
ATOM 709 N N . VAL A 1 91 ? -4.974 -3.871 0.686 1.00 97.81 91 VAL A N 1
ATOM 710 C CA . VAL A 1 91 ? -5.611 -3.557 -0.592 1.00 97.81 91 VAL A CA 1
ATOM 711 C C . VAL A 1 91 ? -6.394 -4.749 -1.147 1.00 97.81 91 VAL A C 1
ATOM 713 O O . VAL A 1 91 ? -5.866 -5.834 -1.370 1.00 97.81 91 VAL A O 1
ATOM 716 N N . ASP A 1 92 ? -7.669 -4.516 -1.454 1.00 97.31 92 ASP A N 1
ATOM 717 C CA . ASP A 1 92 ? -8.589 -5.485 -2.054 1.00 97.31 92 ASP A CA 1
ATOM 718 C C . ASP A 1 92 ? -8.951 -5.154 -3.513 1.00 97.31 92 ASP A C 1
ATOM 720 O O . ASP A 1 92 ? -9.645 -5.935 -4.163 1.00 97.31 92 ASP A O 1
ATOM 724 N N . GLY A 1 93 ? -8.515 -4.022 -4.051 1.00 97.44 93 GLY A N 1
ATOM 725 C CA . GLY A 1 93 ? -8.753 -3.617 -5.436 1.00 97.44 93 GLY A CA 1
ATOM 726 C C . GLY A 1 93 ? -7.686 -2.634 -5.894 1.00 97.44 93 GLY A C 1
ATOM 727 O O . GLY A 1 93 ? -7.214 -1.838 -5.087 1.00 97.44 93 GLY A O 1
ATOM 728 N N . LEU A 1 94 ? -7.324 -2.668 -7.174 1.00 97.69 94 LEU A N 1
ATOM 729 C CA . LEU A 1 94 ? -6.336 -1.761 -7.751 1.00 97.69 94 LEU A CA 1
ATOM 730 C C . LEU A 1 94 ? -6.902 -1.094 -9.004 1.00 97.69 94 LEU A C 1
ATOM 732 O O . LEU A 1 94 ? -7.302 -1.774 -9.944 1.00 97.69 94 LEU A O 1
ATOM 736 N N . ILE A 1 95 ? -6.884 0.237 -9.019 1.00 97.56 95 ILE A N 1
ATOM 737 C CA . ILE A 1 95 ? -7.075 1.058 -10.216 1.00 97.56 95 ILE A CA 1
ATOM 738 C C . ILE A 1 95 ? -5.721 1.671 -10.562 1.00 97.56 95 ILE A C 1
ATOM 740 O O . ILE A 1 95 ? -5.143 2.395 -9.754 1.00 97.56 95 ILE A O 1
ATOM 744 N N . THR A 1 96 ? -5.187 1.375 -11.742 1.00 95.38 96 THR A N 1
ATOM 745 C CA . THR A 1 96 ? -3.884 1.882 -12.185 1.00 95.38 96 THR A CA 1
ATOM 746 C C . THR A 1 96 ? -3.825 2.009 -13.706 1.00 95.38 96 THR A C 1
ATOM 748 O O . THR A 1 96 ? -4.746 1.585 -14.399 1.00 95.38 96 THR A O 1
ATOM 751 N N . ASN A 1 97 ? -2.757 2.623 -14.213 1.00 93.62 97 ASN A N 1
ATOM 752 C CA . ASN A 1 97 ? -2.502 2.76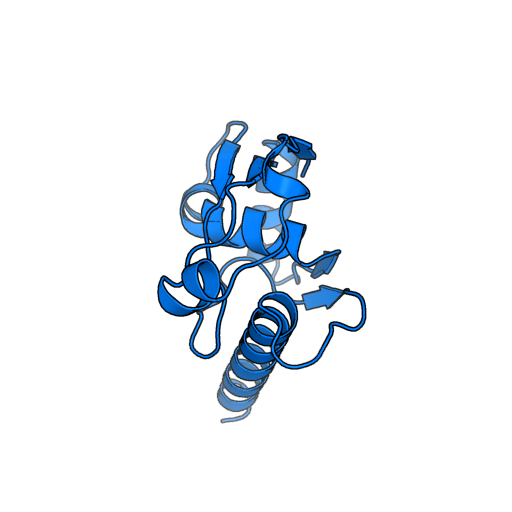0 -15.645 1.00 93.62 97 ASN A CA 1
ATOM 753 C C . ASN A 1 97 ? -1.887 1.472 -16.233 1.00 93.62 97 ASN A C 1
ATOM 755 O O . ASN A 1 97 ? -1.517 0.557 -15.497 1.00 93.62 97 ASN A O 1
ATOM 759 N N . PHE A 1 98 ? -1.733 1.416 -17.555 1.00 92.50 98 PHE A N 1
ATOM 760 C CA . PHE A 1 98 ? -0.895 0.420 -18.215 1.00 92.50 98 PHE A CA 1
ATOM 761 C C . PHE A 1 98 ? 0.585 0.708 -17.960 1.00 92.50 98 PHE A C 1
ATOM 763 O O . PHE A 1 98 ? 1.021 1.860 -17.963 1.00 92.50 98 PHE A O 1
ATOM 770 N N . HIS A 1 99 ? 1.357 -0.357 -17.754 1.00 86.69 99 HIS A N 1
ATOM 771 C CA . HIS A 1 99 ? 2.783 -0.281 -17.440 1.00 86.69 99 HIS A CA 1
ATOM 772 C C . HIS A 1 99 ? 3.606 -0.956 -18.527 1.00 86.69 99 HIS A C 1
ATOM 774 O O . HIS A 1 99 ? 3.158 -1.909 -19.165 1.00 86.69 99 HIS A O 1
ATOM 780 N N . LEU A 1 100 ? 4.831 -0.473 -18.723 1.00 83.94 100 LEU A N 1
ATOM 781 C CA . LEU A 1 100 ? 5.746 -1.043 -19.707 1.00 83.94 100 LEU A CA 1
ATOM 782 C C . LEU A 1 100 ? 6.099 -2.502 -19.359 1.00 83.94 100 LEU A C 1
ATOM 784 O O . LEU A 1 100 ? 6.239 -2.829 -18.169 1.00 83.94 100 LEU A O 1
ATOM 788 N N . PRO A 1 101 ? 6.295 -3.376 -20.366 1.00 80.75 101 PRO A N 1
ATOM 789 C CA . PRO A 1 101 ? 6.809 -4.722 -20.145 1.00 80.75 101 PRO A CA 1
ATOM 790 C C . PRO A 1 101 ? 8.128 -4.696 -19.366 1.00 80.75 101 PRO A C 1
ATOM 792 O O . PRO A 1 101 ? 8.945 -3.798 -19.554 1.00 80.75 101 PRO A O 1
ATOM 795 N N . LYS A 1 102 ? 8.343 -5.700 -18.507 1.00 78.25 102 LYS A N 1
ATOM 796 C CA . LYS A 1 102 ? 9.560 -5.849 -17.682 1.00 78.25 102 LYS A CA 1
ATOM 797 C C . LYS A 1 102 ? 9.840 -4.675 -16.718 1.00 78.25 102 LYS A C 1
ATOM 799 O O . LYS A 1 102 ? 10.972 -4.498 -16.286 1.00 78.25 102 LYS A O 1
ATOM 804 N N . SER A 1 103 ? 8.824 -3.887 -16.355 1.00 81.50 103 SER A N 1
ATOM 805 C CA . SER A 1 103 ? 8.939 -2.840 -15.329 1.00 81.50 103 SER A CA 1
ATOM 806 C C . SER A 1 103 ? 8.576 -3.349 -13.928 1.00 81.50 103 SER A C 1
ATOM 808 O O . SER A 1 103 ? 7.779 -4.276 -13.771 1.00 81.50 103 SER A O 1
ATOM 810 N N . SER A 1 104 ? 9.095 -2.690 -12.890 1.00 83.75 104 SER A N 1
ATOM 811 C CA . SER A 1 104 ? 8.723 -2.958 -11.492 1.00 83.75 104 SER A CA 1
ATOM 812 C C . SER A 1 104 ? 7.224 -2.761 -11.227 1.00 83.75 104 SER A C 1
ATOM 814 O O . SER A 1 104 ? 6.623 -3.496 -10.447 1.00 83.75 104 SER A O 1
ATOM 816 N N . LEU A 1 105 ? 6.594 -1.801 -11.909 1.00 89.19 105 LEU A N 1
ATOM 817 C CA . LEU A 1 105 ? 5.154 -1.568 -11.809 1.00 89.19 105 LEU A CA 1
ATOM 818 C C . LEU A 1 105 ? 4.347 -2.700 -12.456 1.00 89.19 105 LEU A C 1
ATOM 820 O O . LEU A 1 105 ? 3.328 -3.105 -11.902 1.00 89.19 105 LEU A O 1
ATOM 824 N N . MET A 1 106 ? 4.829 -3.267 -13.570 1.00 89.81 106 MET A N 1
ATOM 825 C CA . MET A 1 106 ? 4.238 -4.475 -14.153 1.00 89.81 106 MET A CA 1
ATOM 826 C C . MET A 1 106 ? 4.352 -5.673 -13.197 1.00 89.81 106 MET A C 1
ATOM 828 O O . MET A 1 106 ? 3.392 -6.425 -13.056 1.00 89.81 106 MET A O 1
ATOM 832 N N . MET A 1 107 ? 5.478 -5.830 -12.489 1.00 91.69 107 MET A N 1
ATOM 833 C CA . MET A 1 107 ? 5.636 -6.887 -11.477 1.00 91.69 107 MET A CA 1
ATOM 834 C C . MET A 1 107 ? 4.654 -6.729 -10.311 1.00 91.69 107 MET A C 1
ATOM 836 O O . MET A 1 107 ? 4.056 -7.718 -9.892 1.00 91.69 107 MET A O 1
ATOM 840 N N . LEU A 1 108 ? 4.418 -5.498 -9.842 1.00 94.19 108 LEU A N 1
ATOM 841 C CA . LEU A 1 108 ? 3.404 -5.209 -8.822 1.00 94.19 108 LEU A CA 1
ATOM 842 C C . LEU A 1 108 ? 2.001 -5.595 -9.305 1.00 94.19 108 LEU A C 1
ATOM 844 O O . LEU A 1 108 ? 1.249 -6.227 -8.564 1.00 94.19 108 LEU A O 1
ATOM 848 N N . VAL A 1 109 ? 1.648 -5.245 -10.545 1.00 95.19 109 VAL A N 1
ATOM 849 C CA . VAL A 1 109 ? 0.350 -5.618 -11.131 1.00 95.19 109 VAL A CA 1
ATOM 850 C C . VAL A 1 109 ? 0.217 -7.138 -11.253 1.00 95.19 109 VAL A C 1
ATOM 852 O O . VAL A 1 109 ? -0.816 -7.683 -10.869 1.00 95.19 109 VAL A O 1
ATOM 855 N N . ALA A 1 110 ? 1.259 -7.835 -11.714 1.00 94.31 110 ALA A N 1
ATOM 856 C CA . ALA A 1 110 ? 1.272 -9.295 -11.794 1.00 94.31 110 ALA A CA 1
ATOM 857 C C . ALA A 1 110 ? 1.089 -9.947 -10.412 1.00 94.31 110 ALA A C 1
ATOM 859 O O . ALA A 1 110 ? 0.278 -10.860 -10.269 1.00 94.31 110 ALA A O 1
ATOM 860 N N . ALA A 1 111 ? 1.774 -9.430 -9.388 1.00 96.00 111 ALA A N 1
ATOM 861 C CA . ALA A 1 111 ? 1.623 -9.880 -8.006 1.00 96.00 111 ALA A CA 1
ATOM 862 C C . ALA A 1 111 ? 0.185 -9.731 -7.504 1.00 96.00 111 ALA A C 1
ATOM 864 O O . ALA A 1 111 ? -0.370 -10.646 -6.901 1.00 96.00 111 ALA A O 1
ATOM 865 N N . PHE A 1 112 ? -0.433 -8.581 -7.781 1.00 96.62 112 PHE A N 1
ATOM 866 C CA . PHE A 1 112 ? -1.800 -8.310 -7.358 1.00 96.62 112 PHE A CA 1
A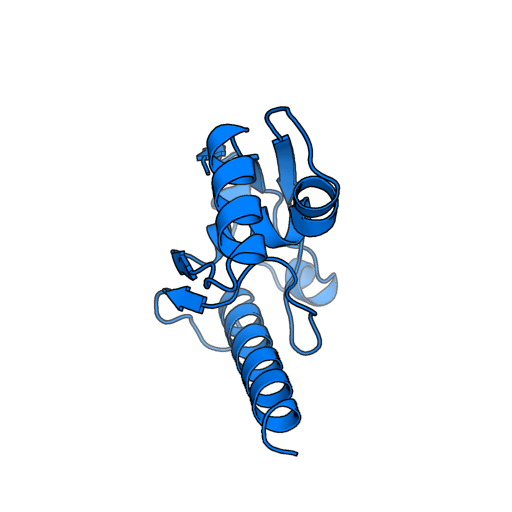TOM 867 C C . PHE A 1 112 ? -2.808 -9.254 -8.027 1.00 96.62 112 PHE A C 1
ATOM 869 O O . PHE A 1 112 ? -3.702 -9.772 -7.359 1.00 96.62 112 PHE A O 1
ATOM 876 N N . LEU A 1 113 ? -2.658 -9.511 -9.330 1.00 95.69 113 LEU A N 1
ATOM 877 C CA . LEU A 1 113 ? -3.528 -10.435 -10.062 1.00 95.69 113 LEU A CA 1
ATOM 878 C C . LEU A 1 113 ? -3.366 -11.882 -9.585 1.00 95.69 113 LEU A C 1
ATOM 880 O O . LEU A 1 113 ? -4.373 -12.569 -9.417 1.00 95.69 113 LEU A O 1
ATOM 884 N N . GLN A 1 114 ? -2.135 -12.326 -9.314 1.00 94.06 114 GLN A N 1
ATOM 885 C CA . GLN A 1 114 ? -1.879 -13.644 -8.731 1.00 94.06 114 GLN A CA 1
ATOM 886 C C . GLN A 1 114 ? -2.582 -13.789 -7.376 1.00 94.06 114 GLN A C 1
ATOM 888 O O . GLN A 1 114 ? -3.374 -14.712 -7.193 1.00 94.06 114 GLN A O 1
ATOM 893 N N . PHE A 1 115 ? -2.349 -12.845 -6.460 1.00 92.81 115 PHE A N 1
ATOM 894 C CA . PHE A 1 115 ? -2.969 -12.846 -5.135 1.00 92.81 115 PHE A CA 1
ATOM 895 C C . PHE A 1 115 ? -4.502 -12.901 -5.216 1.00 92.81 115 PHE A C 1
ATOM 897 O O . PHE A 1 115 ? -5.156 -13.594 -4.436 1.00 92.81 115 PHE A O 1
ATOM 904 N N . LYS A 1 116 ? -5.099 -12.187 -6.178 1.00 90.25 116 LYS A N 1
ATOM 905 C CA . LYS A 1 116 ? -6.546 -12.239 -6.413 1.00 90.25 116 LYS A CA 1
ATOM 906 C C . LYS A 1 116 ? -7.023 -13.587 -6.926 1.00 90.25 116 LYS A C 1
ATOM 908 O O . LYS A 1 116 ? -7.988 -14.105 -6.373 1.00 90.25 116 LYS A O 1
ATOM 913 N N . GLY A 1 117 ? -6.333 -14.166 -7.905 1.00 87.06 117 GLY A N 1
ATOM 914 C CA . GLY A 1 117 ? -6.648 -15.504 -8.403 1.00 87.06 117 GLY A CA 1
ATOM 915 C C . GLY A 1 117 ? -6.607 -16.562 -7.296 1.00 87.06 117 GLY A C 1
ATOM 916 O O . GLY A 1 117 ? -7.525 -17.370 -7.187 1.00 87.06 117 GLY A O 1
ATOM 917 N N . GLU A 1 118 ? -5.597 -16.509 -6.425 1.00 84.75 118 GLU A N 1
ATOM 918 C CA . GLU A 1 118 ? -5.461 -17.420 -5.280 1.00 84.75 118 GLU A CA 1
ATOM 919 C C . GLU A 1 118 ? -6.590 -17.230 -4.253 1.00 84.75 118 GLU A C 1
ATOM 921 O O . GLU A 1 118 ? -7.223 -18.201 -3.834 1.00 84.75 118 GLU A O 1
ATOM 926 N N . LYS A 1 119 ? -6.897 -15.979 -3.884 1.00 78.69 119 LYS A N 1
ATOM 927 C CA . LYS A 1 119 ? -7.944 -15.652 -2.901 1.00 78.69 119 LYS A CA 1
ATOM 928 C C . LYS A 1 119 ? -9.350 -16.003 -3.393 1.00 78.69 119 LYS A C 1
ATOM 930 O O . LYS A 1 119 ? -10.184 -16.417 -2.591 1.00 78.69 119 LYS A O 1
ATOM 935 N N . ASP A 1 120 ? -9.626 -15.828 -4.681 1.00 77.44 120 ASP A N 1
ATOM 936 C CA . ASP A 1 120 ? -10.921 -16.180 -5.269 1.00 77.44 120 ASP A CA 1
ATOM 937 C C . ASP A 1 120 ? -11.045 -17.699 -5.473 1.00 77.44 120 ASP A C 1
ATOM 939 O O . ASP A 1 120 ? -12.114 -18.259 -5.239 1.00 77.44 120 ASP A O 1
ATOM 943 N N . GLY A 1 121 ? -9.947 -18.390 -5.806 1.00 68.00 121 GLY A N 1
ATOM 944 C CA . GLY A 1 121 ? -9.897 -19.854 -5.856 1.00 68.00 121 GLY A CA 1
ATOM 945 C C . GLY A 1 121 ? -10.183 -20.511 -4.502 1.00 68.00 121 GLY A C 1
ATOM 946 O O . GLY A 1 121 ? -10.959 -21.458 -4.438 1.00 68.00 121 GLY A O 1
ATOM 947 N N . GLN A 1 122 ? -9.641 -19.968 -3.406 1.00 63.44 122 GLN A N 1
ATOM 948 C CA . GLN A 1 122 ? -9.899 -20.463 -2.044 1.00 63.44 122 GLN A CA 1
ATOM 949 C C . GLN A 1 122 ? -11.336 -20.241 -1.554 1.00 63.44 122 GLN A C 1
ATOM 951 O O . GLN A 1 122 ? -11.781 -20.941 -0.654 1.00 63.44 122 GLN A O 1
ATOM 956 N N . LYS A 1 123 ? -12.067 -19.266 -2.107 1.00 58.31 123 LYS A N 1
ATOM 957 C CA . LYS A 1 123 ? -13.466 -19.001 -1.730 1.00 58.31 123 LYS A CA 1
ATOM 958 C C . LYS A 1 123 ? -14.476 -19.923 -2.415 1.00 58.31 123 LYS A C 1
ATOM 960 O O . LYS A 1 123 ? -15.626 -19.953 -1.990 1.00 58.31 123 LYS A O 1
ATOM 965 N N . ASN A 1 124 ? -14.064 -20.608 -3.481 1.00 50.66 124 ASN A N 1
ATOM 966 C CA . ASN A 1 124 ? -14.919 -21.461 -4.308 1.00 50.66 124 ASN A CA 1
ATOM 967 C C . ASN A 1 124 ? -14.698 -22.969 -4.056 1.00 50.66 124 ASN A C 1
ATOM 969 O O . ASN A 1 124 ? -15.230 -23.784 -4.811 1.00 50.66 124 AS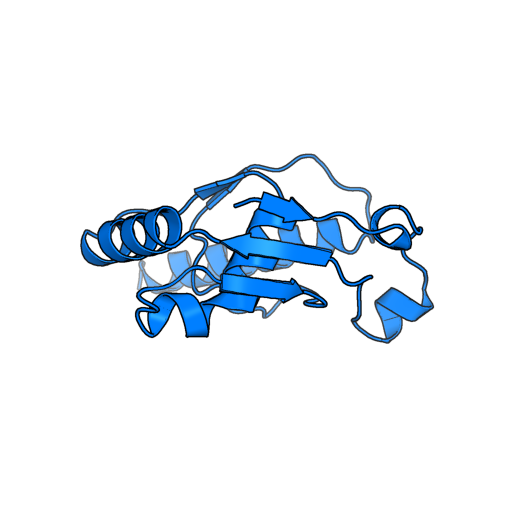N A O 1
ATOM 973 N N . CYS A 1 125 ? -13.931 -23.326 -3.022 1.00 45.00 125 CYS A N 1
ATOM 974 C CA . CYS A 1 125 ? -13.770 -24.682 -2.487 1.00 45.00 125 CYS A CA 1
ATOM 975 C C . CYS A 1 125 ? -14.417 -24.759 -1.101 1.00 45.00 125 CYS A C 1
ATOM 977 O O . CYS A 1 125 ? -14.984 -25.827 -0.787 1.00 45.00 125 CYS A O 1
#

Organism: NCBI:txid2017145